Protein AF-A0A6A5A4N0-F1 (afdb_monomer)

Foldseek 3Di:
DKEWEAAQADPVPRHGPDPLRVLLVVLLVVLCVVVVFQDEYEYEHAYNDQVRNVVACLCVDPQRVDPDPGKMWDWAADPVQAIHTDLIDHGNRSNDNVSSNCRRPVPDDDDDRRDYYYHYHYGDVSVVVVRPVRHDPDDPDPDDDDD

Organism: Aphanomyces astaci (NCBI:txid112090)

Radius of gyration: 16.28 Å; Cα contacts (8 Å, |Δi|>4): 250; chains: 1; bounding box: 40×56×38 Å

Sequence (147 aa):
MFLLFTCAKSPDTHEHWSSTCADAEAAVLAAYHSLSPRHRLAIVRVGSSQAEADNSPFRSDFDILLHDVPTFMRYERNNQGYANTSFVLEGQSVANADLIEYALTEAKSVTSTRKNSVETISDYAAYRRMARLFEDLVPTYLLFMSG

InterPro domains:
  IPR010357 Thioredoxin domain-containing protein 17-like domain [PF06110] (2-105)
  IPR045108 Thioredoxin domain-containing protein 17-like [PTHR12452] (2-106)

Solvent-accessible surface area (backbone atoms only — not comparable to full-atom values): 8308 Å² total; per-residue (Å²): 70,35,40,34,39,23,48,19,53,39,91,86,76,67,41,48,79,42,67,63,27,46,49,21,52,51,34,46,50,53,47,47,62,74,68,59,42,54,54,34,39,36,41,34,34,40,32,74,42,70,71,44,39,72,67,32,70,51,48,74,31,86,69,68,48,45,86,64,72,18,27,32,30,34,45,43,61,43,99,85,36,39,62,41,65,43,72,75,31,53,47,74,54,34,43,36,58,70,60,51,46,48,51,63,66,71,54,75,86,80,72,93,65,82,46,68,45,81,44,78,33,79,43,69,70,57,44,52,62,56,50,55,78,39,38,60,94,67,82,84,76,83,78,84,79,83,129

pLDDT: mean 83.16, std 15.0, range [39.62, 97.12]

Structure (mmCIF, N/CA/C/O backbone):
data_AF-A0A6A5A4N0-F1
#
_entry.id   AF-A0A6A5A4N0-F1
#
loop_
_atom_site.group_PDB
_atom_site.id
_atom_site.type_symbol
_atom_site.label_atom_id
_atom_site.label_alt_id
_atom_site.label_comp_id
_atom_site.label_asym_id
_atom_site.label_entity_id
_atom_site.label_seq_id
_atom_site.pdbx_PDB_ins_code
_atom_site.Cartn_x
_atom_site.Cartn_y
_atom_site.Cartn_z
_atom_site.occupancy
_atom_site.B_iso_or_equiv
_atom_site.auth_seq_id
_atom_site.auth_comp_id
_atom_site.auth_asym_id
_atom_site.auth_atom_id
_atom_site.pdbx_PDB_model_num
ATOM 1 N N . MET A 1 1 ? -2.977 -5.078 10.921 1.00 87.44 1 MET A N 1
ATOM 2 C CA . MET A 1 1 ? -1.896 -4.197 10.418 1.00 87.44 1 MET A CA 1
ATOM 3 C C . MET A 1 1 ? -2.380 -3.526 9.144 1.00 87.44 1 MET A C 1
ATOM 5 O O . MET A 1 1 ? -3.446 -3.893 8.667 1.00 87.44 1 MET A O 1
ATOM 9 N N . PHE A 1 2 ? -1.629 -2.575 8.606 1.00 91.81 2 PHE A N 1
ATOM 10 C CA . PHE A 1 2 ? -1.875 -2.013 7.281 1.00 91.81 2 PHE A CA 1
ATOM 11 C C . PHE A 1 2 ? -0.746 -2.390 6.333 1.00 91.81 2 PHE A C 1
ATOM 13 O O . PHE A 1 2 ? 0.416 -2.424 6.741 1.00 91.81 2 PHE A O 1
ATOM 20 N N . LEU A 1 3 ? -1.107 -2.667 5.087 1.00 94.81 3 LEU A N 1
ATOM 21 C CA . LEU A 1 3 ? -0.194 -2.930 3.989 1.00 94.81 3 LEU A CA 1
ATOM 22 C C . LEU A 1 3 ? -0.337 -1.795 2.977 1.00 94.81 3 LEU A C 1
ATOM 24 O O . LEU A 1 3 ? -1.447 -1.483 2.552 1.00 94.81 3 LEU A O 1
ATOM 28 N N . LEU A 1 4 ? 0.785 -1.200 2.593 1.00 97.06 4 LEU A N 1
ATOM 29 C CA . LEU A 1 4 ? 0.890 -0.317 1.441 1.00 97.06 4 LEU A CA 1
ATOM 30 C C . LEU A 1 4 ? 1.713 -1.032 0.375 1.00 97.06 4 LEU A C 1
ATOM 32 O O . LEU A 1 4 ? 2.937 -1.087 0.476 1.00 97.06 4 LEU A O 1
ATOM 36 N N . PHE A 1 5 ? 1.054 -1.564 -0.645 1.00 96.75 5 PHE A N 1
ATOM 37 C CA . PHE A 1 5 ? 1.711 -2.031 -1.857 1.00 96.75 5 PHE A CA 1
ATOM 38 C C . PHE A 1 5 ? 2.047 -0.819 -2.717 1.00 96.75 5 PHE A C 1
ATOM 40 O O . PHE A 1 5 ? 1.173 -0.037 -3.079 1.00 96.75 5 PHE A O 1
ATOM 47 N N . THR A 1 6 ? 3.325 -0.641 -3.021 1.00 96.38 6 THR A N 1
ATOM 48 C CA . THR A 1 6 ? 3.822 0.480 -3.817 1.00 96.38 6 THR A CA 1
ATOM 49 C C . THR A 1 6 ? 4.948 0.015 -4.728 1.00 96.38 6 THR A C 1
ATOM 51 O O . THR A 1 6 ? 5.563 -1.033 -4.521 1.00 96.38 6 THR A O 1
ATOM 54 N N . CYS A 1 7 ? 5.236 0.818 -5.738 1.00 93.62 7 CYS A N 1
ATOM 55 C CA . CYS A 1 7 ? 6.329 0.623 -6.669 1.00 93.62 7 CYS A CA 1
ATOM 56 C C . CYS A 1 7 ? 7.666 0.458 -5.926 1.00 93.62 7 CYS A C 1
ATOM 58 O O . CYS A 1 7 ? 7.940 1.173 -4.945 1.00 93.62 7 CYS A O 1
ATOM 60 N N . ALA A 1 8 ? 8.526 -0.451 -6.396 1.00 89.50 8 ALA A N 1
ATOM 61 C CA . ALA A 1 8 ? 9.905 -0.471 -5.927 1.00 89.50 8 ALA A CA 1
ATOM 62 C C . ALA A 1 8 ? 10.623 0.826 -6.324 1.00 89.50 8 ALA A C 1
ATOM 64 O O . ALA A 1 8 ? 10.293 1.473 -7.322 1.00 89.50 8 ALA A O 1
ATOM 65 N N . LYS A 1 9 ? 11.603 1.205 -5.506 1.00 86.62 9 LYS A N 1
ATOM 66 C CA . LYS A 1 9 ? 12.485 2.327 -5.810 1.00 86.62 9 LYS A CA 1
ATOM 67 C C . LYS A 1 9 ? 13.596 1.839 -6.729 1.00 86.62 9 LYS A C 1
ATOM 69 O O . LYS A 1 9 ? 14.127 0.747 -6.515 1.00 86.62 9 LYS A O 1
ATOM 74 N N . SER A 1 10 ? 13.940 2.645 -7.727 1.00 80.44 10 SER A N 1
ATOM 75 C 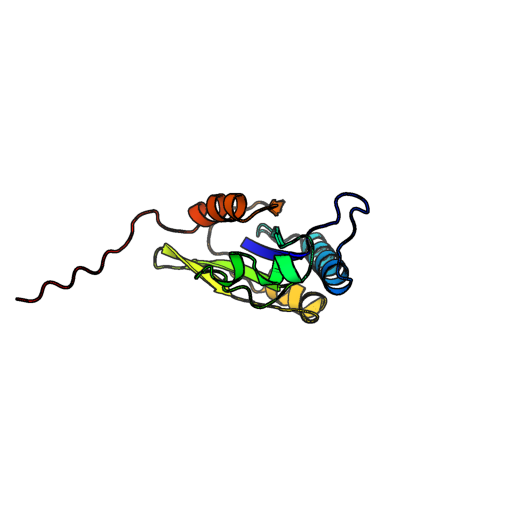CA . SER A 1 10 ? 15.104 2.392 -8.572 1.00 80.44 10 SER A CA 1
ATOM 76 C C . SER A 1 10 ? 16.363 2.265 -7.700 1.00 80.44 10 SER A C 1
ATOM 78 O O . SER A 1 10 ? 16.533 3.067 -6.774 1.00 80.44 10 SER A O 1
ATOM 80 N N . PRO A 1 11 ? 17.256 1.294 -7.964 1.00 76.50 11 PRO A N 1
ATOM 81 C CA . PRO A 1 11 ? 18.530 1.190 -7.258 1.00 76.50 11 PRO A CA 1
ATOM 82 C C . PRO A 1 11 ? 19.410 2.431 -7.433 1.00 76.50 11 PRO A C 1
ATOM 84 O O . PRO A 1 11 ? 20.135 2.784 -6.509 1.00 76.50 11 PRO A O 1
ATOM 87 N N . ASP A 1 12 ? 19.313 3.089 -8.593 1.00 80.75 12 ASP A N 1
ATOM 88 C CA . ASP A 1 12 ? 20.205 4.184 -8.976 1.00 80.75 12 ASP A CA 1
ATOM 89 C C . ASP A 1 12 ? 19.689 5.547 -8.506 1.00 80.75 12 ASP A C 1
ATOM 91 O O . ASP A 1 12 ? 20.448 6.356 -7.979 1.00 80.75 12 ASP A O 1
ATOM 95 N N . THR A 1 13 ? 18.392 5.816 -8.695 1.00 82.75 13 THR A N 1
ATOM 96 C CA . THR A 1 13 ? 17.799 7.122 -8.353 1.00 82.75 13 THR A CA 1
ATOM 97 C C . THR A 1 13 ? 17.135 7.133 -6.982 1.00 82.75 13 THR A C 1
ATOM 99 O O . THR A 1 13 ? 16.844 8.201 -6.457 1.00 82.75 13 THR A O 1
ATOM 102 N N . HIS A 1 14 ? 16.875 5.961 -6.392 1.00 82.69 14 HIS A N 1
ATOM 103 C CA . HIS A 1 14 ? 16.051 5.800 -5.189 1.00 82.69 14 HIS A CA 1
ATOM 104 C C . HIS A 1 14 ? 14.636 6.392 -5.306 1.00 82.69 14 HIS A C 1
ATOM 106 O O . HIS A 1 14 ? 13.935 6.544 -4.303 1.00 82.69 14 HIS A O 1
ATOM 112 N N . GLU A 1 15 ? 14.181 6.668 -6.526 1.00 87.56 15 GLU A N 1
ATOM 113 C CA . GLU A 1 15 ? 12.849 7.187 -6.811 1.00 87.56 15 GLU A CA 1
ATOM 114 C C . GLU A 1 15 ? 11.905 6.064 -7.228 1.00 87.56 15 GLU A C 1
ATOM 116 O O . GLU A 1 15 ? 12.320 5.011 -7.722 1.00 87.56 15 GLU A O 1
ATOM 121 N N . HIS A 1 16 ? 10.610 6.294 -7.028 1.00 89.00 16 HIS A N 1
ATOM 122 C CA . HIS A 1 16 ? 9.585 5.430 -7.592 1.00 89.00 16 HIS A CA 1
ATOM 123 C C . HIS A 1 16 ? 9.549 5.591 -9.107 1.00 89.00 16 HIS A C 1
ATOM 125 O O . HIS A 1 16 ? 9.633 6.703 -9.620 1.00 89.00 16 HIS A O 1
ATOM 131 N N . TRP A 1 17 ? 9.324 4.492 -9.822 1.00 89.94 17 TRP A N 1
ATOM 132 C CA . TRP A 1 17 ? 9.116 4.546 -11.270 1.00 89.94 17 TRP A CA 1
ATOM 133 C C . TRP A 1 17 ? 7.767 5.178 -11.671 1.00 89.94 17 TRP A C 1
ATOM 135 O O . TRP A 1 17 ? 7.577 5.509 -12.838 1.00 89.94 17 TRP A O 1
ATOM 145 N N . SER A 1 18 ? 6.838 5.372 -10.725 1.00 91.00 18 SER A N 1
ATOM 146 C CA . SER A 1 18 ? 5.559 6.070 -10.917 1.00 91.00 18 SER A CA 1
ATOM 147 C C . SER A 1 18 ? 5.378 7.167 -9.871 1.00 91.00 18 SER A C 1
ATOM 149 O O . SER A 1 18 ? 5.556 6.926 -8.673 1.00 91.00 18 SER A O 1
ATOM 151 N N . SER A 1 19 ? 4.964 8.360 -10.311 1.00 92.69 19 SER A N 1
ATOM 152 C CA . SER A 1 19 ? 4.637 9.476 -9.417 1.00 92.69 19 SER A CA 1
ATOM 153 C C . SER A 1 19 ? 3.458 9.150 -8.503 1.00 92.69 19 SER A C 1
ATOM 155 O O . SER A 1 19 ? 3.499 9.483 -7.326 1.00 92.69 19 SER A O 1
ATOM 157 N N . THR A 1 20 ? 2.463 8.397 -8.984 1.00 94.25 20 THR A N 1
ATOM 158 C CA . THR A 1 20 ? 1.313 7.976 -8.167 1.00 94.25 20 THR A CA 1
ATOM 159 C C . THR A 1 20 ? 1.752 7.145 -6.962 1.00 94.25 20 THR A C 1
ATOM 161 O O . THR A 1 20 ? 1.222 7.314 -5.869 1.00 94.25 20 THR A O 1
ATOM 164 N N . CYS A 1 21 ? 2.765 6.291 -7.128 1.00 95.31 21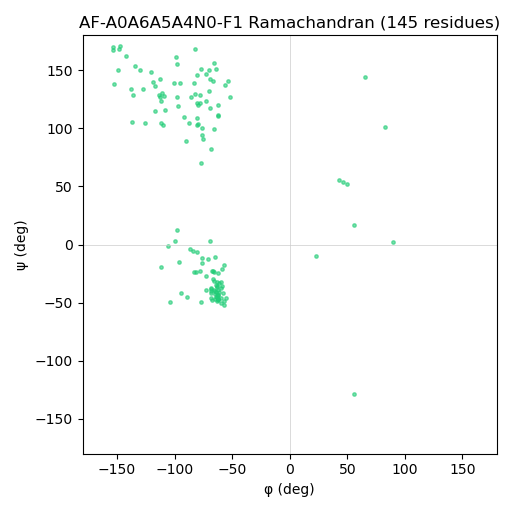 CYS A N 1
ATOM 165 C CA . CYS A 1 21 ? 3.348 5.531 -6.024 1.00 95.31 21 CYS A CA 1
ATOM 166 C C . CYS A 1 21 ? 4.104 6.412 -5.019 1.00 95.31 21 CYS A C 1
ATOM 168 O O . CYS A 1 21 ? 4.050 6.133 -3.819 1.00 95.31 21 CYS A O 1
ATOM 170 N N . ALA A 1 22 ? 4.800 7.449 -5.496 1.00 94.50 22 ALA A N 1
ATOM 171 C CA . ALA A 1 22 ? 5.500 8.399 -4.636 1.00 94.50 22 ALA A CA 1
ATOM 172 C C . ALA A 1 22 ? 4.513 9.240 -3.813 1.00 94.50 22 ALA A C 1
ATOM 174 O O . ALA A 1 22 ? 4.656 9.328 -2.592 1.00 94.50 22 ALA A O 1
ATOM 175 N N . ASP A 1 23 ? 3.481 9.780 -4.464 1.00 94.75 23 ASP A N 1
ATOM 176 C CA . ASP A 1 23 ? 2.440 10.591 -3.827 1.00 94.75 23 ASP A CA 1
ATOM 177 C C . ASP A 1 23 ? 1.666 9.775 -2.783 1.00 94.75 23 ASP A C 1
ATOM 17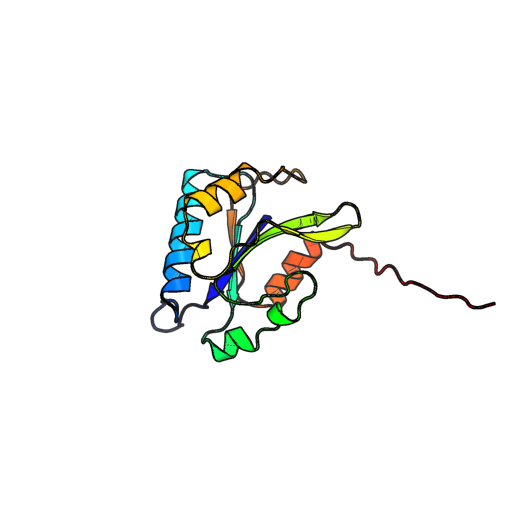9 O O . ASP A 1 23 ? 1.455 10.229 -1.658 1.00 94.75 23 ASP A O 1
ATOM 183 N N . ALA A 1 24 ? 1.308 8.532 -3.121 1.00 96.06 24 ALA A N 1
ATOM 184 C CA . ALA A 1 24 ? 0.647 7.606 -2.208 1.00 96.06 24 ALA A CA 1
ATOM 185 C C . ALA A 1 24 ? 1.509 7.260 -0.983 1.00 96.06 24 ALA A C 1
ATOM 187 O O . ALA A 1 24 ? 1.020 7.305 0.145 1.00 96.06 24 ALA A O 1
ATOM 188 N N . GLU A 1 25 ? 2.794 6.931 -1.171 1.00 95.88 25 GLU A N 1
ATOM 189 C CA . GLU A 1 25 ? 3.698 6.638 -0.049 1.00 95.88 25 GLU A CA 1
ATOM 190 C C . GLU A 1 25 ? 3.866 7.848 0.870 1.00 95.88 25 GLU A C 1
ATOM 192 O O . GLU A 1 25 ? 3.790 7.701 2.092 1.00 95.88 25 GLU A O 1
ATOM 197 N N . ALA A 1 26 ? 4.034 9.042 0.297 1.00 95.25 26 ALA A N 1
ATOM 198 C CA . ALA A 1 26 ? 4.137 10.277 1.061 1.00 95.25 26 ALA A CA 1
ATOM 199 C C . ALA A 1 26 ? 2.855 10.560 1.862 1.00 95.25 26 ALA A C 1
ATOM 201 O O . ALA A 1 26 ? 2.939 10.843 3.059 1.00 95.25 26 ALA A O 1
ATOM 202 N N . ALA A 1 27 ? 1.680 10.431 1.238 1.00 95.31 27 ALA A N 1
ATOM 203 C CA . ALA A 1 27 ? 0.391 10.660 1.887 1.00 95.31 27 ALA A CA 1
ATOM 204 C C . ALA A 1 27 ? 0.141 9.676 3.040 1.00 95.31 27 ALA A C 1
ATOM 206 O O . ALA A 1 27 ? -0.196 10.093 4.152 1.00 95.31 27 ALA A O 1
ATOM 207 N N . VAL A 1 28 ? 0.372 8.378 2.811 1.00 95.69 28 VAL A N 1
ATOM 208 C CA . VAL A 1 28 ? 0.186 7.341 3.836 1.00 95.69 28 VAL A CA 1
ATOM 209 C C . VAL A 1 28 ? 1.146 7.545 5.002 1.00 95.69 28 VAL A C 1
ATOM 211 O O . VAL A 1 28 ? 0.718 7.484 6.154 1.00 95.69 28 VAL A O 1
ATOM 214 N N . LEU A 1 29 ? 2.428 7.821 4.737 1.00 94.75 29 LEU A N 1
ATOM 215 C CA . LEU A 1 29 ? 3.406 8.084 5.794 1.00 94.75 29 LEU A CA 1
ATOM 216 C C . LEU A 1 29 ? 3.054 9.341 6.592 1.00 94.75 29 LEU A C 1
ATOM 218 O O . LEU A 1 29 ? 3.108 9.306 7.821 1.00 94.75 29 LEU A O 1
ATOM 222 N N . ALA A 1 30 ? 2.657 10.426 5.925 1.00 94.25 30 ALA A N 1
ATOM 223 C CA . ALA A 1 30 ? 2.259 11.663 6.591 1.00 94.25 30 ALA A CA 1
ATOM 224 C C . ALA A 1 30 ? 1.067 11.438 7.535 1.00 94.25 30 ALA A C 1
ATOM 226 O O . ALA A 1 30 ? 1.148 11.783 8.718 1.00 94.25 30 ALA A O 1
ATOM 227 N N . ALA A 1 31 ? -0.000 10.793 7.052 1.00 91.62 31 ALA A N 1
ATOM 228 C CA . ALA A 1 31 ? -1.179 10.480 7.859 1.00 91.62 31 ALA A CA 1
ATOM 229 C C . ALA A 1 31 ? -0.844 9.524 9.016 1.00 91.62 31 ALA A C 1
ATOM 231 O O . ALA A 1 31 ? -1.213 9.768 10.165 1.00 91.62 31 ALA A O 1
ATOM 232 N N . TYR A 1 32 ? -0.079 8.466 8.740 1.00 90.69 32 TYR A N 1
ATOM 233 C CA . TYR A 1 32 ? 0.312 7.476 9.739 1.00 90.69 32 TYR A CA 1
ATOM 234 C C . TYR A 1 32 ? 1.197 8.079 10.843 1.00 90.69 32 TYR A C 1
ATOM 236 O O . TYR A 1 32 ? 0.998 7.788 12.023 1.00 90.69 32 TYR A O 1
ATOM 244 N N . HIS A 1 33 ? 2.142 8.960 10.508 1.00 90.12 33 HIS A N 1
ATOM 245 C CA . HIS A 1 33 ? 2.949 9.657 11.512 1.00 90.12 33 HIS A CA 1
ATOM 246 C C . HIS A 1 33 ? 2.127 10.659 12.327 1.00 90.12 33 HIS A C 1
ATOM 248 O O . HIS A 1 33 ? 2.273 10.701 13.551 1.00 90.12 33 HIS A O 1
ATOM 254 N N . SER A 1 34 ? 1.242 11.413 11.670 1.00 88.69 34 SER A N 1
ATOM 255 C CA . SER A 1 34 ? 0.392 12.412 12.323 1.00 88.69 34 SER A CA 1
ATOM 256 C C . SER A 1 34 ? -0.569 11.778 13.334 1.00 88.69 34 SER A C 1
ATOM 258 O O . SER A 1 34 ? -0.616 12.181 14.495 1.00 88.69 34 SER A O 1
ATOM 260 N N . LEU A 1 35 ? -1.270 10.715 12.931 1.00 86.00 35 LEU A N 1
ATOM 261 C CA . LEU A 1 35 ? -2.243 10.019 13.781 1.00 86.00 35 LEU A CA 1
ATOM 262 C C . LEU A 1 35 ? -1.583 9.099 14.811 1.00 86.00 35 LEU A C 1
ATOM 264 O O . LEU A 1 35 ? -2.195 8.765 15.826 1.00 86.00 35 LEU A O 1
ATOM 268 N N . SER A 1 36 ? -0.343 8.666 14.551 1.00 81.81 36 SER A N 1
ATOM 269 C CA . SER A 1 36 ? 0.398 7.720 15.389 1.00 81.81 36 SER A CA 1
ATOM 270 C C . SER A 1 36 ? -0.447 6.502 15.810 1.00 81.81 36 SER A C 1
ATOM 272 O O . SER A 1 36 ? -0.567 6.203 17.007 1.00 81.81 36 SER A O 1
ATOM 274 N N . PRO A 1 37 ? -1.055 5.780 14.848 1.00 78.94 37 PRO A N 1
ATOM 275 C CA . PRO A 1 37 ? -1.966 4.694 15.154 1.00 78.94 37 PRO A CA 1
ATOM 276 C C . PRO A 1 37 ? -1.223 3.547 15.848 1.00 78.94 37 PRO A C 1
ATOM 278 O O . PRO A 1 37 ? -0.013 3.354 15.719 1.00 78.94 37 PRO A O 1
ATOM 281 N N . ARG A 1 38 ? -1.968 2.734 16.602 1.00 77.44 38 ARG A N 1
ATOM 282 C CA . ARG A 1 38 ? -1.400 1.577 17.321 1.00 77.44 38 ARG A CA 1
ATOM 283 C C . ARG A 1 38 ? -1.094 0.387 16.409 1.00 77.44 38 ARG A C 1
ATOM 285 O O . ARG A 1 38 ? -0.462 -0.569 16.856 1.00 77.44 38 ARG A O 1
ATOM 292 N N . HIS A 1 39 ? -1.576 0.428 15.172 1.00 80.44 39 HIS A N 1
ATOM 293 C CA . HIS A 1 39 ? -1.384 -0.607 14.165 1.00 80.44 39 HIS A CA 1
ATOM 294 C C . HIS A 1 39 ? -0.015 -0.465 13.508 1.00 80.44 39 HIS A C 1
ATOM 296 O O . HIS A 1 39 ? 0.428 0.649 13.294 1.00 80.44 39 HIS A O 1
ATOM 302 N N . ARG A 1 40 ? 0.617 -1.582 13.134 1.00 88.06 40 ARG A N 1
ATOM 303 C CA . ARG A 1 40 ? 1.821 -1.580 12.286 1.00 88.06 40 ARG A CA 1
ATOM 304 C C . ARG A 1 40 ? 1.467 -1.223 10.841 1.00 88.06 40 ARG A C 1
ATOM 306 O O . ARG A 1 40 ? 0.412 -1.659 10.369 1.00 88.06 40 ARG A O 1
ATOM 313 N N . LEU A 1 41 ? 2.377 -0.536 10.154 1.00 91.75 41 LEU A N 1
ATOM 314 C CA . LEU A 1 41 ? 2.343 -0.294 8.710 1.00 91.75 41 LEU A CA 1
ATOM 315 C C . LEU A 1 41 ? 3.497 -1.044 8.035 1.00 91.75 41 LEU A C 1
ATOM 317 O O . LEU A 1 41 ? 4.654 -0.865 8.414 1.00 91.75 41 LEU A O 1
ATOM 321 N N . ALA A 1 42 ? 3.190 -1.848 7.022 1.00 93.75 42 ALA A N 1
ATOM 322 C CA . ALA A 1 42 ? 4.185 -2.471 6.160 1.00 93.75 42 ALA A CA 1
ATOM 323 C C . ALA A 1 42 ? 4.110 -1.878 4.751 1.00 93.75 42 ALA A C 1
ATOM 325 O O . ALA A 1 42 ? 3.064 -1.917 4.107 1.00 93.75 42 ALA A O 1
ATOM 326 N N . ILE A 1 43 ? 5.229 -1.346 4.268 1.00 96.19 43 ILE A N 1
ATOM 327 C CA . ILE A 1 43 ? 5.398 -0.868 2.897 1.00 96.19 43 ILE A CA 1
ATOM 328 C C . ILE A 1 43 ? 5.955 -2.023 2.071 1.00 96.19 43 ILE A C 1
ATOM 330 O O . ILE A 1 43 ? 7.107 -2.419 2.244 1.00 96.19 43 ILE A O 1
ATOM 334 N N . VAL A 1 44 ? 5.143 -2.571 1.180 1.00 95.75 44 VAL A N 1
ATOM 335 C CA . VAL A 1 44 ? 5.494 -3.688 0.306 1.00 95.75 44 VAL A CA 1
ATOM 336 C C . VAL A 1 44 ? 5.910 -3.140 -1.053 1.00 95.75 44 VAL A C 1
ATOM 338 O O . VAL A 1 44 ? 5.129 -2.470 -1.726 1.00 95.75 44 VAL A O 1
ATOM 341 N N . ARG A 1 45 ? 7.149 -3.414 -1.460 1.00 94.25 45 ARG A N 1
ATOM 342 C CA . ARG A 1 45 ? 7.678 -3.012 -2.767 1.00 94.25 45 ARG A CA 1
ATOM 343 C C . ARG A 1 45 ? 7.311 -4.049 -3.818 1.00 94.25 45 ARG A C 1
ATOM 345 O O . ARG A 1 45 ? 7.590 -5.233 -3.652 1.00 94.25 45 ARG A O 1
ATOM 352 N N . VAL A 1 46 ? 6.702 -3.592 -4.904 1.00 92.69 46 VAL A N 1
ATOM 353 C CA . VAL A 1 46 ? 6.176 -4.442 -5.970 1.00 92.69 46 VAL A CA 1
ATOM 354 C C . VAL A 1 46 ? 6.768 -3.994 -7.297 1.00 92.69 46 VAL A C 1
ATOM 356 O O . VAL A 1 46 ? 6.367 -2.963 -7.829 1.00 92.69 46 VAL A O 1
ATOM 359 N N . GLY A 1 47 ? 7.723 -4.775 -7.808 1.00 89.88 47 GLY A N 1
ATOM 360 C CA . GLY A 1 47 ? 8.337 -4.583 -9.125 1.00 89.88 47 GLY A CA 1
ATOM 361 C C . GLY A 1 47 ? 9.151 -3.291 -9.279 1.00 89.88 47 GLY A C 1
ATOM 362 O O . GLY A 1 47 ? 8.803 -2.226 -8.765 1.00 89.88 47 GLY A O 1
ATOM 363 N N . SER A 1 48 ? 10.244 -3.361 -10.032 1.00 89.81 48 SER A N 1
ATOM 364 C CA . SER A 1 48 ? 11.044 -2.190 -10.419 1.00 89.81 48 SER A CA 1
ATOM 365 C C . SER A 1 48 ? 10.499 -1.459 -11.653 1.00 89.81 48 SER A C 1
ATOM 367 O O . SER A 1 48 ? 10.977 -0.380 -11.992 1.00 89.81 48 SER A O 1
ATOM 369 N N . SER A 1 49 ? 9.466 -2.014 -12.293 1.00 89.88 49 SER A N 1
ATOM 370 C CA . SER A 1 49 ? 8.740 -1.426 -13.421 1.00 89.88 49 SER A CA 1
ATOM 371 C C . SER A 1 49 ? 7.268 -1.851 -13.413 1.00 89.88 49 SER A C 1
ATOM 373 O O . SER A 1 49 ? 6.907 -2.808 -12.723 1.00 89.88 49 SER A O 1
ATOM 375 N N . GLN A 1 50 ? 6.433 -1.199 -14.234 1.00 89.62 50 GLN A N 1
ATOM 376 C CA . GLN A 1 50 ? 5.030 -1.592 -14.424 1.00 89.62 50 GLN A CA 1
ATOM 377 C C . GLN A 1 50 ? 4.906 -3.061 -14.850 1.00 89.62 50 GLN A C 1
ATOM 379 O O . GLN A 1 50 ? 4.132 -3.801 -14.261 1.00 89.62 50 GLN A O 1
ATOM 384 N N . ALA A 1 51 ? 5.715 -3.516 -15.813 1.00 91.44 51 ALA A N 1
ATOM 385 C CA . ALA A 1 51 ? 5.654 -4.895 -16.300 1.00 91.44 51 ALA A CA 1
ATOM 386 C C . ALA A 1 51 ? 6.010 -5.923 -15.210 1.00 91.44 51 ALA A C 1
ATOM 388 O O . ALA A 1 51 ? 5.424 -7.001 -15.152 1.00 91.44 51 ALA A O 1
ATOM 389 N N . GLU A 1 52 ? 6.961 -5.608 -14.329 1.00 91.44 52 GLU A N 1
ATOM 390 C CA . GLU A 1 52 ? 7.288 -6.478 -13.194 1.00 91.44 52 GLU A CA 1
ATOM 391 C C . GLU A 1 52 ? 6.206 -6.454 -12.116 1.00 91.44 52 GLU A C 1
ATOM 393 O O . GLU A 1 52 ? 5.887 -7.499 -11.547 1.00 91.44 52 GLU A O 1
ATOM 398 N N . ALA A 1 53 ? 5.627 -5.282 -11.842 1.00 91.25 53 ALA A N 1
ATOM 399 C CA . ALA A 1 53 ? 4.501 -5.166 -10.927 1.00 91.25 53 ALA A CA 1
ATOM 400 C C . ALA A 1 53 ? 3.290 -5.947 -11.451 1.00 91.25 53 ALA A C 1
ATOM 402 O O . ALA A 1 53 ? 2.638 -6.666 -10.692 1.00 91.25 53 ALA A O 1
ATOM 403 N N . ASP A 1 54 ? 3.066 -5.900 -12.764 1.00 91.56 54 ASP A N 1
ATOM 404 C CA . ASP A 1 54 ? 1.970 -6.587 -13.424 1.00 91.56 54 ASP A CA 1
ATOM 405 C C . ASP A 1 54 ? 2.086 -8.114 -13.373 1.00 91.56 54 ASP A C 1
ATOM 407 O O . ASP A 1 54 ? 1.072 -8.812 -13.357 1.00 91.56 54 ASP A O 1
ATOM 411 N N . ASN A 1 55 ? 3.315 -8.628 -13.332 1.00 93.00 55 ASN A N 1
ATOM 412 C CA . ASN A 1 55 ? 3.623 -10.055 -13.224 1.00 93.00 55 ASN A CA 1
ATOM 413 C C . ASN A 1 55 ? 3.939 -10.483 -11.783 1.00 93.00 55 ASN A C 1
ATOM 415 O O . ASN A 1 55 ? 4.467 -11.572 -11.547 1.00 93.00 55 ASN A O 1
ATOM 419 N N . SER A 1 56 ? 3.656 -9.623 -10.806 1.00 92.31 56 SER A N 1
ATOM 420 C CA . SER A 1 56 ? 3.980 -9.898 -9.417 1.00 92.31 56 SER A CA 1
ATOM 421 C C . SER A 1 56 ? 3.163 -11.072 -8.860 1.00 92.31 56 SER A C 1
ATOM 423 O O . SER A 1 56 ? 1.953 -11.133 -9.087 1.00 92.31 56 SER A O 1
ATOM 425 N N . PRO A 1 57 ? 3.758 -11.957 -8.033 1.00 94.19 57 PRO A N 1
ATOM 426 C CA . PRO A 1 57 ? 3.015 -13.025 -7.357 1.00 94.19 57 PRO A CA 1
ATOM 427 C C . PRO A 1 57 ? 1.883 -12.508 -6.453 1.00 94.19 57 PRO A C 1
ATOM 429 O O . PRO A 1 57 ? 0.937 -13.249 -6.188 1.00 94.19 57 PRO A O 1
ATOM 432 N N . PHE A 1 58 ? 1.930 -11.238 -6.024 1.00 93.50 58 PHE A N 1
ATOM 433 C CA . PHE A 1 58 ? 0.851 -10.603 -5.258 1.00 93.50 58 PHE A CA 1
ATOM 434 C C . PHE A 1 58 ? -0.475 -10.525 -6.029 1.00 93.50 58 PHE A C 1
ATOM 436 O O . PHE A 1 58 ? -1.531 -10.498 -5.400 1.00 93.50 58 PHE A O 1
ATOM 443 N N . ARG A 1 59 ? -0.443 -10.534 -7.370 1.00 91.81 59 ARG A N 1
ATOM 444 C CA . ARG A 1 59 ? -1.653 -10.549 -8.211 1.00 91.81 59 ARG A CA 1
ATOM 445 C C . ARG A 1 59 ? -2.470 -11.830 -8.066 1.00 91.81 59 ARG A C 1
ATOM 447 O O . ARG A 1 59 ? -3.686 -11.808 -8.210 1.00 91.81 59 ARG A O 1
ATOM 454 N N . SER A 1 60 ? -1.793 -12.945 -7.802 1.00 90.94 60 SER A N 1
ATOM 455 C CA . SER A 1 60 ? -2.391 -14.279 -7.677 1.00 90.94 60 SER A CA 1
ATOM 456 C C . SER A 1 60 ? -2.486 -14.777 -6.233 1.00 90.94 60 SER A C 1
ATOM 458 O O . SER A 1 60 ? -2.952 -15.891 -6.005 1.00 90.94 60 SER A O 1
ATOM 460 N N . ASP A 1 61 ? -2.007 -14.000 -5.259 1.00 90.44 61 ASP A N 1
ATOM 461 C CA . ASP A 1 61 ? -2.082 -14.365 -3.844 1.00 90.44 61 ASP A CA 1
ATOM 462 C C . ASP A 1 61 ? -3.528 -14.218 -3.357 1.00 90.44 61 ASP A C 1
ATOM 464 O O . ASP A 1 61 ? -4.119 -13.154 -3.503 1.00 90.44 61 ASP A O 1
ATOM 468 N N . PHE A 1 62 ? -4.109 -15.290 -2.816 1.00 84.94 62 PHE A N 1
ATOM 469 C CA . PHE A 1 62 ? -5.540 -15.353 -2.503 1.00 84.94 62 PHE A CA 1
ATOM 470 C C . PHE A 1 62 ? -5.981 -14.335 -1.443 1.00 84.94 62 PHE A C 1
ATOM 472 O O . PHE A 1 62 ? -7.099 -13.831 -1.511 1.00 84.94 62 PHE A O 1
ATOM 479 N N . ASP A 1 63 ? -5.105 -14.014 -0.490 1.00 84.62 63 ASP A N 1
ATOM 480 C CA . ASP A 1 63 ? -5.427 -13.095 0.601 1.00 84.62 63 ASP A CA 1
ATOM 481 C C . ASP A 1 63 ? -5.292 -11.625 0.171 1.00 84.62 63 ASP A C 1
ATOM 483 O O . ASP A 1 63 ? -5.910 -10.743 0.770 1.00 84.62 63 ASP A O 1
ATOM 487 N N . ILE A 1 64 ? -4.489 -11.355 -0.866 1.00 90.50 64 ILE A N 1
ATOM 488 C CA . ILE A 1 64 ? -4.171 -9.998 -1.333 1.00 90.50 64 ILE A CA 1
ATOM 489 C C . ILE A 1 64 ? -4.917 -9.628 -2.612 1.00 90.50 64 ILE A C 1
ATOM 491 O O . ILE A 1 64 ? -5.479 -8.540 -2.675 1.00 90.50 64 ILE A O 1
ATOM 495 N N . LEU A 1 65 ? -4.877 -10.497 -3.628 1.00 89.69 65 LEU A N 1
ATOM 496 C CA . LEU A 1 65 ? -5.412 -10.282 -4.977 1.00 89.69 65 LEU A CA 1
ATOM 497 C C . LEU A 1 65 ? -5.098 -8.881 -5.520 1.00 89.69 65 LEU A C 1
ATOM 499 O O . LEU A 1 65 ? -5.992 -8.132 -5.903 1.00 89.69 65 LEU A O 1
ATOM 503 N N . LEU A 1 66 ? -3.811 -8.522 -5.544 1.00 92.56 66 LEU A N 1
ATOM 504 C CA . LEU A 1 66 ? -3.375 -7.171 -5.894 1.00 92.56 66 LEU A CA 1
ATOM 505 C C . LEU A 1 66 ? -3.768 -6.820 -7.337 1.00 92.56 66 LEU A C 1
ATOM 507 O O . LEU A 1 66 ? -3.191 -7.355 -8.287 1.00 92.56 66 LEU A O 1
ATOM 511 N N . HIS A 1 67 ? -4.715 -5.900 -7.509 1.00 91.69 67 HIS A N 1
ATOM 512 C CA . HIS A 1 67 ? -5.139 -5.448 -8.833 1.00 91.69 67 HIS A CA 1
ATOM 513 C C . HIS A 1 67 ? -4.126 -4.478 -9.440 1.00 91.69 67 HIS A C 1
ATOM 515 O O . HIS A 1 67 ? -3.650 -4.693 -10.559 1.00 91.69 67 HIS A O 1
ATOM 521 N N . ASP A 1 68 ? -3.730 -3.462 -8.675 1.00 90.88 68 ASP A N 1
ATOM 522 C CA . ASP A 1 68 ? -2.804 -2.434 -9.140 1.00 90.88 68 ASP A CA 1
ATOM 523 C C . ASP A 1 68 ? -1.915 -1.887 -8.012 1.00 90.88 68 ASP A C 1
ATOM 525 O O . ASP A 1 68 ? -2.113 -2.180 -6.829 1.00 90.88 68 ASP A O 1
ATOM 529 N N . VAL A 1 69 ? -0.915 -1.087 -8.375 1.00 94.12 69 VAL A N 1
ATOM 530 C CA . VAL A 1 69 ? -0.106 -0.302 -7.438 1.00 94.12 69 VAL A CA 1
ATOM 531 C C . VAL A 1 69 ? -0.238 1.197 -7.734 1.00 94.12 69 VAL A C 1
ATOM 533 O O . VAL A 1 69 ? -0.210 1.602 -8.892 1.00 94.12 69 VAL A O 1
ATOM 536 N N . PRO A 1 70 ? -0.322 2.059 -6.707 1.00 96.75 70 PRO A N 1
ATOM 537 C CA . PRO A 1 70 ? -0.309 1.734 -5.284 1.00 96.75 70 PRO A CA 1
ATOM 538 C C . PRO A 1 70 ? -1.654 1.175 -4.789 1.00 96.75 70 PRO A C 1
ATOM 540 O O . PRO A 1 70 ? -2.711 1.554 -5.284 1.00 96.75 70 PRO A O 1
ATOM 543 N N . THR A 1 71 ? -1.604 0.328 -3.762 1.00 97.12 71 THR A N 1
ATOM 544 C CA . THR A 1 71 ? -2.789 -0.168 -3.048 1.00 97.12 71 THR A CA 1
ATOM 545 C C . THR A 1 71 ? -2.540 -0.144 -1.547 1.00 97.12 71 THR A C 1
AT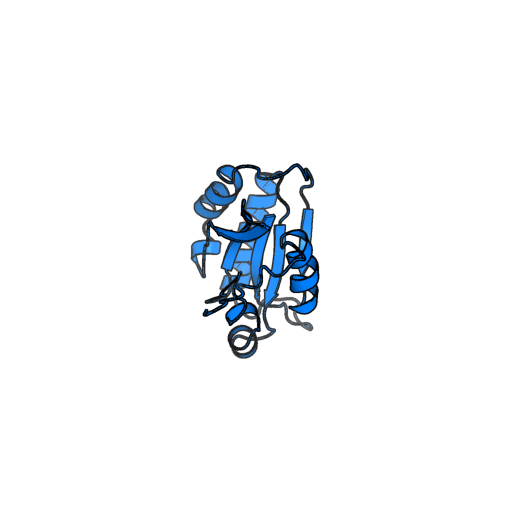OM 547 O O . THR A 1 71 ? -1.544 -0.681 -1.062 1.00 97.12 71 THR A O 1
ATOM 550 N N . PHE A 1 72 ? -3.453 0.460 -0.796 1.00 96.06 72 PHE A N 1
ATOM 551 C CA . PHE A 1 72 ? -3.441 0.490 0.660 1.00 96.06 72 PHE A CA 1
ATOM 552 C C . PHE A 1 72 ? -4.595 -0.344 1.201 1.00 96.06 72 PHE A C 1
ATOM 554 O O . PHE A 1 72 ? -5.730 -0.191 0.766 1.00 96.06 72 PHE A O 1
ATOM 561 N N . MET A 1 73 ? -4.313 -1.233 2.146 1.00 94.00 73 MET A N 1
ATOM 562 C CA . MET A 1 73 ? -5.326 -2.120 2.707 1.00 94.00 73 MET A CA 1
ATOM 563 C C . MET A 1 73 ? -5.030 -2.472 4.160 1.00 94.00 73 MET A C 1
ATOM 565 O O . MET A 1 73 ? -3.879 -2.565 4.598 1.00 94.00 73 MET A O 1
ATOM 569 N N . ARG A 1 74 ? -6.086 -2.723 4.925 1.00 90.88 74 ARG A N 1
ATOM 570 C CA . ARG A 1 74 ? -5.999 -3.324 6.251 1.00 90.88 74 ARG A CA 1
ATOM 571 C C . ARG A 1 74 ? -5.900 -4.835 6.110 1.00 90.88 74 ARG A C 1
ATOM 573 O O . ARG A 1 74 ? -6.739 -5.445 5.461 1.00 90.88 74 ARG A O 1
ATOM 580 N N . TYR A 1 75 ? -4.920 -5.420 6.784 1.00 88.56 75 TYR A N 1
ATOM 581 C CA . TYR A 1 75 ? -4.680 -6.857 6.837 1.00 88.56 75 TYR A CA 1
ATOM 582 C C . TYR A 1 75 ? -4.843 -7.343 8.277 1.00 88.56 75 TYR A C 1
ATOM 584 O O . TYR A 1 75 ? -4.110 -6.921 9.187 1.00 88.56 75 TYR A O 1
ATOM 592 N N . GLU A 1 76 ? -5.849 -8.176 8.509 1.00 83.06 76 GLU A N 1
ATOM 593 C CA . GLU A 1 76 ? -6.212 -8.676 9.831 1.00 83.06 76 GLU A CA 1
ATOM 594 C C . GLU A 1 76 ? -6.475 -10.176 9.813 1.00 83.06 76 GLU A C 1
ATOM 596 O O . GLU A 1 76 ? -6.861 -10.744 8.799 1.00 83.06 76 GLU A O 1
ATOM 601 N N . ARG A 1 77 ? -6.277 -10.823 10.960 1.00 79.12 77 ARG A N 1
ATOM 602 C CA . ARG A 1 77 ? -6.686 -12.211 11.141 1.00 79.12 77 ARG A CA 1
ATOM 603 C C . ARG A 1 77 ? -8.191 -12.250 11.388 1.00 79.12 77 ARG A C 1
ATOM 605 O O . ARG A 1 77 ? -8.686 -11.542 12.268 1.00 79.12 77 ARG A O 1
ATOM 612 N N . ASN A 1 78 ? -8.909 -13.074 10.639 1.00 74.62 78 ASN A N 1
ATOM 613 C CA . ASN A 1 78 ? -10.326 -13.322 10.856 1.00 74.62 78 ASN A CA 1
ATOM 614 C C . ASN A 1 78 ? -10.553 -14.364 11.969 1.00 74.62 78 ASN A C 1
ATOM 616 O O . ASN A 1 78 ? -9.640 -15.068 12.404 1.00 74.62 78 ASN A O 1
ATOM 620 N N . ASN A 1 79 ? -11.803 -14.490 12.424 1.00 74.44 79 ASN A N 1
ATOM 621 C CA . ASN A 1 79 ? -12.183 -15.420 13.498 1.00 74.44 79 ASN A CA 1
ATOM 622 C C . ASN A 1 79 ? -12.003 -16.908 13.136 1.00 74.44 79 ASN A C 1
ATOM 624 O O . ASN A 1 79 ? -12.126 -17.760 14.010 1.00 74.44 79 ASN A O 1
ATOM 628 N N . GLN A 1 80 ? -11.754 -17.221 11.864 1.00 71.62 80 GLN A N 1
ATOM 629 C CA . GLN A 1 80 ? -11.553 -18.576 11.351 1.00 71.62 80 GLN A CA 1
ATOM 630 C C . GLN A 1 80 ? -10.070 -18.927 11.173 1.00 71.62 80 GLN A C 1
ATOM 632 O O . GLN A 1 80 ? -9.770 -20.020 10.706 1.00 71.62 80 GLN A O 1
ATOM 637 N N . GLY A 1 81 ? -9.151 -18.028 11.539 1.00 68.31 81 GLY A N 1
ATOM 638 C CA . GLY A 1 81 ? -7.718 -18.292 11.444 1.00 68.31 81 GLY A CA 1
ATOM 639 C C . GLY A 1 81 ? -7.064 -17.904 10.120 1.00 68.31 81 GLY A C 1
ATOM 640 O O . GLY A 1 81 ? -5.862 -18.106 9.974 1.00 68.31 81 GLY A O 1
ATOM 641 N N . TYR A 1 82 ? -7.817 -17.327 9.184 1.00 72.25 82 TYR A N 1
ATOM 642 C CA . TYR A 1 82 ? -7.301 -16.860 7.897 1.00 72.25 82 TYR A CA 1
ATOM 643 C C . TYR A 1 82 ? -7.036 -15.360 7.920 1.00 72.25 82 TYR A C 1
ATOM 645 O O . TYR A 1 82 ? -7.569 -14.623 8.757 1.00 72.25 82 TYR A O 1
ATOM 653 N N . ALA A 1 83 ? -6.233 -14.896 6.972 1.00 77.69 83 ALA A N 1
ATOM 654 C CA . ALA A 1 83 ? -6.115 -13.479 6.714 1.00 77.69 83 ALA A CA 1
ATOM 655 C C . ALA A 1 83 ? -7.396 -12.928 6.069 1.00 77.69 83 ALA A C 1
ATOM 657 O O . ALA A 1 83 ? -8.139 -13.628 5.385 1.00 77.69 83 ALA A O 1
ATOM 658 N N . ASN A 1 84 ? -7.678 -11.660 6.335 1.00 83.12 84 ASN A N 1
ATOM 659 C CA . ASN A 1 84 ? -8.754 -10.905 5.721 1.00 83.12 84 ASN A CA 1
ATOM 660 C C . ASN A 1 84 ? -8.255 -9.502 5.382 1.00 83.12 84 ASN A C 1
ATOM 662 O O . ASN A 1 84 ? -7.640 -8.828 6.220 1.00 83.12 84 ASN A O 1
ATOM 666 N N . THR A 1 85 ? -8.563 -9.055 4.169 1.00 87.38 85 THR A N 1
ATOM 667 C CA . THR A 1 85 ? -8.283 -7.703 3.692 1.00 87.38 85 THR A CA 1
ATOM 668 C C . THR A 1 85 ? -9.541 -6.840 3.755 1.00 87.38 85 THR A C 1
ATOM 670 O O . THR A 1 85 ? -10.662 -7.284 3.525 1.00 87.38 85 THR A O 1
ATOM 673 N N . SER A 1 86 ? -9.387 -5.586 4.170 1.00 88.00 86 SER A N 1
ATOM 674 C CA . SER A 1 86 ? -10.481 -4.607 4.266 1.00 88.00 86 SER A CA 1
ATOM 675 C C . SER A 1 86 ? -9.936 -3.188 4.122 1.00 88.00 86 SER A C 1
ATOM 677 O O . SER A 1 86 ? -8.723 -3.006 4.149 1.00 88.00 86 SER A O 1
ATOM 679 N N . PHE A 1 87 ? -10.806 -2.182 3.983 1.00 88.25 87 PHE A N 1
ATOM 680 C CA . PHE A 1 87 ? -10.397 -0.786 3.743 1.00 88.25 87 PHE A CA 1
ATOM 681 C C . PHE A 1 87 ? -9.389 -0.666 2.590 1.00 88.25 87 PHE A C 1
ATOM 683 O O . PHE A 1 87 ? -8.299 -0.124 2.761 1.00 88.25 87 PHE A O 1
ATOM 690 N N . VAL A 1 88 ? -9.743 -1.247 1.441 1.00 93.19 88 VAL A N 1
ATOM 691 C CA . VAL A 1 88 ? -8.895 -1.244 0.248 1.00 93.19 88 VAL A CA 1
ATOM 692 C C . VAL A 1 88 ? -9.056 0.092 -0.474 1.00 93.19 88 VAL A C 1
ATOM 694 O O . VAL A 1 88 ? -10.165 0.473 -0.845 1.00 93.19 88 VAL A O 1
ATOM 697 N N . LEU A 1 89 ? -7.943 0.796 -0.646 1.00 94.69 89 LEU A N 1
ATOM 698 C CA . LEU A 1 89 ? -7.792 1.985 -1.476 1.00 94.69 89 LEU A CA 1
ATOM 699 C C . LEU A 1 89 ? -6.793 1.653 -2.582 1.00 94.69 89 LEU A C 1
ATOM 701 O O . LEU A 1 89 ? -5.746 1.072 -2.303 1.00 94.69 89 LEU A O 1
ATOM 705 N N . GLU A 1 90 ? -7.085 2.050 -3.815 1.00 94.56 90 GLU A N 1
ATOM 706 C CA . GLU A 1 90 ? -6.268 1.733 -4.993 1.00 94.56 90 GLU A CA 1
ATOM 707 C C . GLU A 1 90 ? -5.970 2.986 -5.825 1.00 94.56 90 GLU A C 1
ATOM 709 O O . GLU A 1 90 ? -6.746 3.955 -5.853 1.00 94.56 90 GLU A O 1
ATOM 714 N N . GLY A 1 91 ? -4.824 2.981 -6.504 1.00 92.75 91 GLY A N 1
ATOM 715 C CA . GLY A 1 91 ? -4.403 4.041 -7.411 1.00 92.75 91 GLY A CA 1
ATOM 716 C C . GLY A 1 91 ? -4.378 5.414 -6.736 1.00 92.75 91 GLY A C 1
ATOM 717 O O . GLY A 1 91 ? -3.808 5.603 -5.661 1.00 92.75 91 GLY A O 1
ATOM 718 N N . GLN A 1 92 ? -5.033 6.394 -7.360 1.00 92.25 92 GLN A N 1
ATOM 719 C CA . GLN A 1 92 ? -5.064 7.775 -6.863 1.00 92.25 92 GLN A CA 1
ATOM 720 C C . GLN A 1 92 ? -5.796 7.935 -5.524 1.00 92.25 92 GLN A C 1
ATOM 722 O O . GLN A 1 92 ? -5.515 8.880 -4.789 1.00 92.25 92 GLN A O 1
ATOM 727 N N . SER A 1 93 ? -6.706 7.01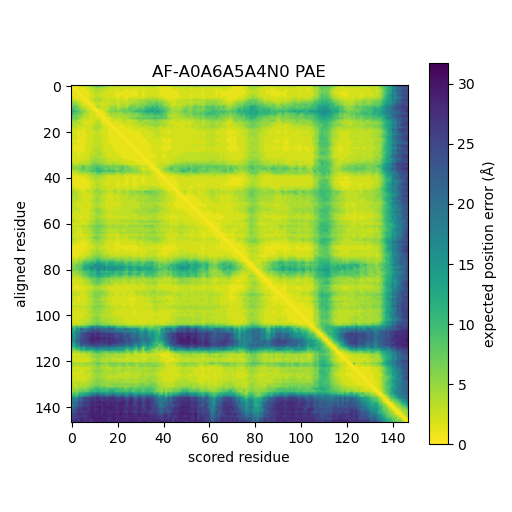9 -5.171 1.00 93.50 93 SER A N 1
ATOM 728 C CA . SER A 1 93 ? -7.430 7.104 -3.895 1.00 93.50 93 SER A CA 1
ATOM 729 C C . SER A 1 93 ? -6.516 6.903 -2.684 1.00 93.50 93 SER A C 1
ATOM 731 O O . SER A 1 93 ? -6.810 7.421 -1.610 1.00 93.50 93 SER A O 1
ATOM 733 N N . VAL A 1 94 ? -5.363 6.245 -2.867 1.00 95.31 94 VAL A N 1
ATOM 734 C CA . VAL A 1 94 ? -4.348 6.064 -1.818 1.00 95.31 94 VAL A CA 1
ATOM 735 C C . VAL A 1 94 ? -3.679 7.384 -1.429 1.00 95.31 94 VAL A C 1
ATOM 737 O O . VAL A 1 94 ? -3.164 7.499 -0.325 1.00 95.31 94 VAL A O 1
ATOM 740 N N . ALA A 1 95 ? -3.701 8.397 -2.299 1.00 93.81 95 ALA A N 1
ATOM 741 C CA . ALA A 1 95 ? -3.164 9.723 -1.994 1.00 93.81 95 ALA A CA 1
ATOM 742 C C . ALA A 1 95 ? -4.182 10.644 -1.288 1.00 93.81 95 ALA A C 1
ATOM 744 O O . ALA A 1 95 ? -3.844 11.768 -0.916 1.00 93.81 95 ALA A O 1
ATOM 745 N N . ASN A 1 96 ? -5.431 10.202 -1.096 1.00 94.38 96 ASN A N 1
ATOM 746 C CA . ASN A 1 96 ? -6.456 10.996 -0.426 1.00 94.38 96 ASN A CA 1
ATOM 747 C C . ASN A 1 96 ? -6.299 10.903 1.102 1.00 94.38 96 ASN A C 1
ATOM 749 O O . ASN A 1 96 ? -6.592 9.870 1.703 1.00 94.38 96 ASN A O 1
ATOM 753 N N . ALA A 1 97 ? -5.863 12.000 1.725 1.00 90.50 97 ALA A N 1
ATOM 754 C CA . ALA A 1 97 ? -5.585 12.057 3.159 1.00 90.50 97 ALA A CA 1
ATOM 755 C C . ALA A 1 97 ? -6.797 11.687 4.032 1.00 90.50 97 ALA A C 1
ATOM 757 O O . ALA A 1 97 ? -6.635 10.920 4.980 1.00 90.50 97 ALA A O 1
ATOM 758 N N . ASP A 1 98 ? -7.999 12.152 3.681 1.00 90.44 98 ASP A N 1
ATOM 759 C CA . ASP A 1 98 ? -9.217 11.905 4.462 1.00 90.44 98 ASP A CA 1
ATOM 760 C C . ASP A 1 98 ? -9.584 10.412 4.468 1.00 90.44 98 ASP A C 1
ATOM 762 O O . ASP A 1 98 ? -9.982 9.860 5.495 1.00 90.44 98 ASP A O 1
ATOM 766 N N . LEU A 1 99 ? -9.408 9.724 3.332 1.00 92.50 99 LEU A N 1
ATOM 767 C CA . LEU A 1 99 ? -9.659 8.281 3.230 1.00 92.50 99 LEU A CA 1
ATOM 768 C C . LEU A 1 99 ? -8.641 7.464 4.031 1.00 92.50 99 LEU A C 1
ATOM 770 O O . LEU A 1 99 ? -9.014 6.484 4.682 1.00 92.50 99 LEU A O 1
ATOM 774 N N . ILE A 1 100 ? -7.368 7.865 4.003 1.00 91.50 100 ILE A N 1
ATOM 775 C CA . ILE A 1 100 ? -6.315 7.216 4.793 1.00 91.50 100 ILE A CA 1
ATOM 776 C C . ILE A 1 100 ? -6.590 7.416 6.284 1.00 91.50 100 ILE A C 1
ATOM 778 O O . ILE A 1 100 ? -6.533 6.456 7.052 1.00 91.50 100 ILE A O 1
ATOM 782 N N . GLU A 1 101 ? -6.911 8.640 6.702 1.00 89.88 101 GLU A N 1
ATOM 783 C CA . GLU A 1 101 ? -7.238 8.957 8.091 1.00 89.88 101 GLU A CA 1
ATOM 784 C C . GLU A 1 101 ? -8.447 8.156 8.574 1.00 89.88 101 GLU A C 1
ATOM 786 O O . GLU A 1 101 ? -8.384 7.524 9.633 1.00 89.88 101 GLU A O 1
ATOM 791 N N . TYR A 1 102 ? -9.507 8.093 7.769 1.00 87.88 102 TYR A N 1
ATOM 792 C CA . TYR A 1 102 ? -10.675 7.272 8.063 1.00 87.88 102 TYR A CA 1
ATOM 793 C C . TYR A 1 102 ? -10.300 5.795 8.249 1.00 87.88 102 TYR A C 1
ATOM 795 O O . TYR A 1 102 ? -10.643 5.183 9.262 1.00 87.88 102 TYR A O 1
ATOM 803 N N . ALA A 1 103 ? -9.524 5.227 7.321 1.00 88.50 103 ALA A N 1
ATOM 804 C CA . ALA A 1 103 ? -9.082 3.839 7.413 1.00 88.50 103 ALA A CA 1
ATOM 805 C C . ALA A 1 103 ? -8.225 3.579 8.666 1.00 88.50 103 ALA A C 1
ATOM 807 O O . ALA A 1 103 ? -8.393 2.550 9.322 1.00 88.50 103 ALA A O 1
ATOM 808 N N . LEU A 1 104 ? -7.328 4.505 9.023 1.00 86.56 104 LEU A N 1
ATOM 809 C CA . LEU A 1 104 ? -6.433 4.380 10.178 1.00 86.56 104 LEU A CA 1
ATOM 810 C C . LEU A 1 104 ? -7.146 4.545 11.531 1.00 86.56 104 LEU A C 1
ATOM 812 O O . LEU A 1 104 ? -6.670 3.990 12.525 1.00 86.56 104 LEU A O 1
ATOM 816 N N . THR A 1 105 ? -8.254 5.289 11.583 1.00 82.25 105 THR A N 1
ATOM 817 C CA . THR A 1 105 ? -8.988 5.613 12.822 1.00 82.25 105 THR A CA 1
ATOM 818 C C . THR A 1 10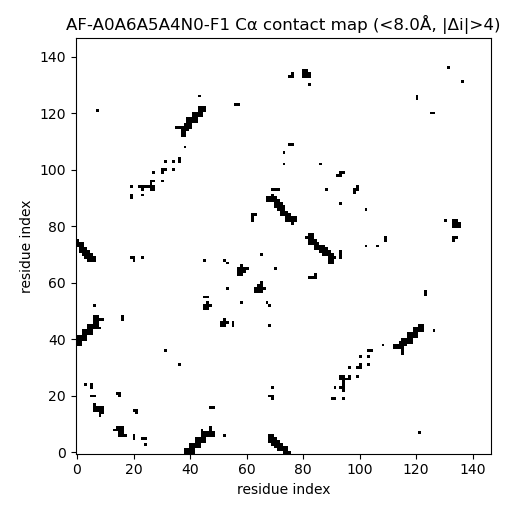5 ? -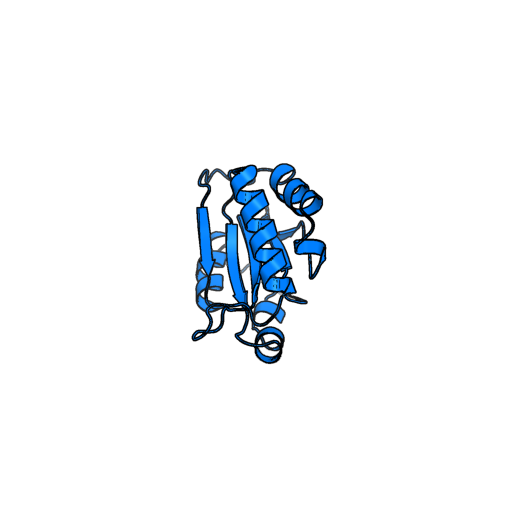10.140 4.650 13.117 1.00 82.25 105 THR A C 1
ATOM 820 O O . THR A 1 105 ? -10.282 4.210 14.258 1.00 82.25 105 THR A O 1
ATOM 823 N N . GLU A 1 106 ? -10.920 4.256 12.107 1.00 72.50 106 GLU A N 1
ATOM 824 C CA . GLU A 1 106 ? -12.068 3.340 12.254 1.00 72.50 106 GLU A CA 1
ATOM 825 C C . GLU A 1 106 ? -11.667 1.858 12.315 1.00 72.50 106 GLU A C 1
ATOM 827 O O . GLU A 1 106 ? -12.487 0.968 12.577 1.00 72.50 106 GLU A O 1
ATOM 832 N N . ALA A 1 107 ? -10.386 1.551 12.108 1.00 60.50 107 ALA A N 1
ATOM 833 C CA . ALA A 1 107 ? -9.885 0.195 12.226 1.00 60.50 107 ALA A CA 1
ATOM 834 C C . ALA A 1 107 ? -9.989 -0.311 13.675 1.00 60.50 107 ALA A C 1
ATOM 836 O O . ALA A 1 107 ? -9.134 -0.068 14.526 1.00 60.50 107 ALA A O 1
ATOM 837 N N . LYS A 1 108 ? -11.036 -1.098 13.957 1.00 54.47 108 LYS A N 1
ATOM 838 C CA . LYS A 1 108 ? -11.181 -1.811 15.234 1.00 54.47 108 LYS A CA 1
ATOM 839 C C . LYS A 1 108 ? -9.913 -2.616 15.537 1.00 54.47 108 LYS A C 1
ATOM 841 O O . LYS A 1 108 ? -9.445 -3.411 14.727 1.00 54.47 108 LYS A O 1
ATOM 846 N N . SER A 1 109 ? -9.362 -2.405 16.731 1.00 49.38 109 SER A N 1
ATOM 847 C CA . SER A 1 109 ? -8.151 -3.058 17.234 1.00 49.38 109 SER A CA 1
ATOM 848 C C . SER A 1 109 ? -8.378 -4.550 17.498 1.00 49.38 109 SER A C 1
ATOM 850 O O . SER A 1 109 ? -8.585 -4.962 18.639 1.00 49.38 109 SER A O 1
ATOM 852 N N . VAL A 1 110 ? -8.291 -5.378 16.459 1.00 48.78 110 VAL A N 1
ATOM 853 C CA . VAL A 1 110 ? -8.248 -6.836 16.598 1.00 48.78 110 VAL A CA 1
ATOM 854 C C . VAL A 1 110 ? -6.810 -7.220 16.971 1.00 48.78 110 VAL A C 1
ATOM 856 O O . VAL A 1 110 ? -5.918 -7.215 16.132 1.00 48.78 110 VAL A O 1
ATOM 859 N N . THR A 1 111 ? -6.583 -7.519 18.255 1.00 46.19 111 THR A N 1
ATOM 860 C CA . THR A 1 111 ? -5.367 -8.116 18.869 1.00 46.19 111 THR A CA 1
ATOM 861 C C . THR A 1 111 ? -4.168 -7.203 19.232 1.00 46.19 111 THR A C 1
ATOM 863 O O . THR A 1 111 ? -3.345 -6.804 18.415 1.00 46.19 111 THR A O 1
ATOM 866 N N . SER A 1 112 ? -4.114 -6.902 20.539 1.00 43.12 112 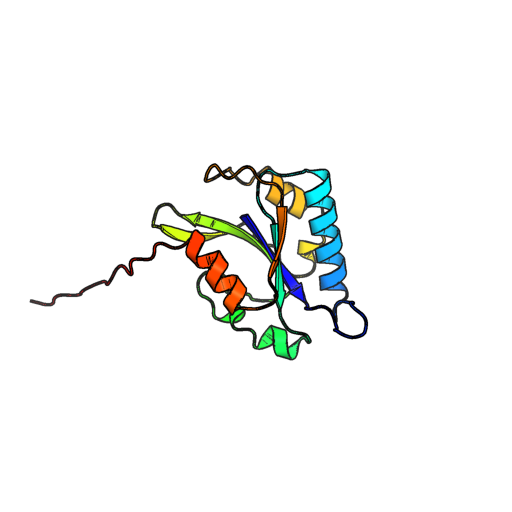SER A N 1
ATOM 867 C CA . SER A 1 112 ? -3.019 -6.638 21.511 1.00 43.12 112 SER A CA 1
ATOM 868 C C . SER A 1 112 ? -1.594 -6.168 21.146 1.00 43.12 112 SER A C 1
ATOM 870 O O . SER A 1 112 ? -0.885 -5.770 22.076 1.00 43.12 112 SER A O 1
ATOM 872 N N . THR A 1 113 ? -1.128 -6.120 19.899 1.00 49.66 113 THR A N 1
ATOM 873 C CA . THR A 1 113 ? 0.272 -5.731 19.622 1.00 49.66 113 THR A CA 1
ATOM 874 C C . THR A 1 113 ? 0.407 -4.221 19.426 1.00 49.66 113 THR A C 1
ATOM 876 O O . THR A 1 113 ? 0.293 -3.692 18.325 1.00 49.66 113 THR A O 1
ATOM 879 N N . ARG A 1 114 ? 0.637 -3.518 20.542 1.00 55.00 114 ARG A N 1
ATOM 880 C CA . ARG A 1 114 ? 0.800 -2.058 20.647 1.00 55.00 114 ARG A CA 1
ATOM 881 C C . ARG A 1 114 ? 2.188 -1.599 20.186 1.00 55.00 114 ARG A C 1
ATOM 883 O O . ARG A 1 114 ? 3.001 -1.191 21.014 1.00 55.00 114 ARG A O 1
ATOM 890 N N . LYS A 1 115 ? 2.494 -1.668 18.893 1.00 62.44 115 LYS A N 1
ATOM 891 C CA . LYS A 1 115 ? 3.742 -1.078 18.392 1.00 62.44 115 LYS A CA 1
ATOM 892 C C . LYS A 1 115 ? 3.489 -0.339 17.089 1.00 62.44 115 LYS A C 1
ATOM 894 O O . LYS A 1 115 ? 3.320 -0.961 16.047 1.00 62.44 115 LYS A O 1
ATOM 899 N N . ASN A 1 116 ? 3.484 0.989 17.184 1.00 74.00 116 ASN A N 1
ATOM 900 C CA . ASN A 1 116 ? 3.635 1.850 16.024 1.00 74.00 116 ASN A CA 1
ATOM 901 C C . ASN A 1 116 ? 5.024 1.560 15.431 1.00 74.00 116 ASN A C 1
ATOM 903 O O . ASN A 1 116 ? 6.048 1.805 16.073 1.00 74.00 116 ASN A O 1
ATOM 907 N N . SER A 1 117 ? 5.051 0.960 14.246 1.00 83.88 117 SER A N 1
ATOM 908 C CA . SER A 1 117 ? 6.279 0.720 13.499 1.00 83.88 117 SER A CA 1
ATOM 909 C C . SER A 1 117 ? 5.978 0.679 12.013 1.00 83.88 117 SER A C 1
ATOM 911 O O . SER A 1 117 ? 5.007 0.033 11.607 1.00 83.88 117 SER A O 1
ATOM 913 N N . VAL A 1 118 ? 6.854 1.303 11.234 1.00 88.50 118 VAL A N 1
ATOM 914 C CA . VAL A 1 118 ? 6.885 1.181 9.779 1.00 88.50 118 VAL A CA 1
ATOM 915 C C . VAL A 1 118 ? 7.953 0.154 9.416 1.00 88.50 118 VAL A C 1
ATOM 917 O O . VAL A 1 118 ? 9.095 0.267 9.861 1.00 88.50 118 VAL A O 1
ATOM 920 N N . GLU A 1 119 ? 7.589 -0.853 8.632 1.00 91.62 119 GLU A N 1
ATOM 921 C CA . GLU A 1 119 ? 8.526 -1.828 8.069 1.00 91.62 119 GLU A CA 1
ATOM 922 C C . GLU A 1 119 ? 8.467 -1.807 6.544 1.00 91.62 119 GLU A C 1
ATOM 924 O O . GLU A 1 119 ? 7.421 -1.531 5.967 1.00 91.62 119 GLU A O 1
ATOM 929 N N . THR A 1 120 ? 9.587 -2.081 5.876 1.00 92.50 120 THR A N 1
ATOM 930 C CA . THR A 1 120 ? 9.620 -2.228 4.415 1.00 92.50 120 THR A CA 1
ATOM 931 C C . THR A 1 120 ? 9.851 -3.691 4.061 1.00 92.50 120 THR A C 1
ATOM 933 O O . THR A 1 120 ? 10.793 -4.310 4.552 1.00 92.50 120 THR A O 1
ATOM 936 N N . ILE A 1 121 ? 8.991 -4.234 3.204 1.00 91.88 121 ILE A N 1
ATOM 937 C CA . ILE A 1 121 ? 9.045 -5.597 2.682 1.00 91.88 121 ILE A CA 1
ATOM 938 C C . ILE A 1 121 ? 9.464 -5.504 1.215 1.00 91.88 121 ILE A C 1
ATOM 940 O O . ILE A 1 121 ? 8.763 -4.918 0.393 1.00 91.88 121 ILE A O 1
ATOM 944 N N . SER A 1 122 ? 10.633 -6.056 0.903 1.00 85.31 122 SER A N 1
ATOM 945 C CA . SER A 1 122 ? 11.272 -5.948 -0.413 1.00 85.31 122 SER A CA 1
ATOM 946 C C . SER A 1 122 ? 10.773 -6.959 -1.440 1.00 85.31 122 SER A C 1
ATOM 948 O O . SER A 1 122 ? 10.926 -6.726 -2.633 1.00 85.31 122 SER A O 1
ATOM 950 N N . ASP A 1 123 ? 10.233 -8.094 -0.993 1.00 86.31 123 ASP A N 1
ATOM 951 C CA . ASP A 1 123 ? 9.905 -9.215 -1.868 1.00 86.31 123 ASP A CA 1
ATOM 952 C C . ASP A 1 123 ? 8.769 -10.093 -1.321 1.00 86.31 123 ASP A C 1
ATOM 954 O O . ASP A 1 123 ? 8.371 -10.022 -0.152 1.00 86.31 123 ASP A O 1
ATOM 958 N N . TYR A 1 124 ? 8.254 -10.959 -2.195 1.00 89.94 124 TYR A N 1
ATOM 959 C CA . TYR A 1 124 ? 7.152 -11.868 -1.887 1.00 89.94 124 TYR A CA 1
ATOM 960 C C . TYR A 1 124 ? 7.501 -12.899 -0.805 1.00 89.94 124 TYR A C 1
ATOM 962 O O . TYR A 1 124 ? 6.658 -13.246 0.021 1.00 89.94 124 TYR A O 1
ATOM 970 N N . ALA A 1 125 ? 8.748 -13.375 -0.751 1.00 89.62 125 ALA A N 1
ATOM 971 C CA . ALA A 1 125 ? 9.155 -14.348 0.259 1.00 89.62 125 ALA A CA 1
ATOM 972 C C . ALA A 1 125 ? 9.156 -13.723 1.666 1.00 89.62 125 ALA A C 1
ATOM 974 O O . ALA A 1 125 ? 8.749 -14.367 2.636 1.00 89.62 125 ALA A O 1
ATOM 975 N N . ALA A 1 126 ? 9.584 -12.466 1.783 1.00 89.88 126 ALA A N 1
ATOM 976 C CA . ALA A 1 126 ? 9.506 -11.672 3.000 1.00 89.88 126 ALA A CA 1
ATOM 977 C C . ALA A 1 126 ? 8.054 -11.402 3.404 1.00 89.88 126 ALA A C 1
ATOM 979 O O . ALA A 1 126 ? 7.717 -11.595 4.574 1.00 89.88 126 ALA A O 1
ATOM 980 N N . TYR A 1 127 ? 7.185 -11.074 2.442 1.00 90.69 127 TYR A N 1
ATOM 981 C CA . TYR A 1 127 ? 5.746 -10.982 2.686 1.00 90.69 127 TYR A CA 1
ATOM 982 C C . TYR A 1 127 ? 5.182 -12.296 3.242 1.00 90.69 127 TYR A C 1
ATOM 984 O O . TYR A 1 127 ? 4.583 -12.280 4.312 1.00 90.69 127 TYR A O 1
ATOM 992 N N . ARG A 1 128 ? 5.434 -13.449 2.606 1.00 89.38 128 ARG A N 1
ATOM 993 C CA . ARG A 1 128 ? 4.900 -14.742 3.076 1.00 89.38 128 ARG A CA 1
ATOM 994 C C . ARG A 1 128 ? 5.390 -15.116 4.474 1.00 89.38 128 ARG A C 1
ATOM 996 O O . ARG A 1 128 ? 4.647 -15.734 5.230 1.00 89.38 128 ARG A O 1
ATOM 1003 N N . ARG A 1 129 ? 6.616 -14.740 4.855 1.00 88.38 129 ARG A N 1
ATOM 1004 C CA . ARG A 1 129 ? 7.098 -14.922 6.239 1.00 88.38 129 ARG A CA 1
ATOM 1005 C C . ARG A 1 129 ? 6.301 -14.084 7.238 1.00 88.38 129 ARG A C 1
ATOM 1007 O O . ARG A 1 129 ? 6.009 -14.579 8.321 1.00 88.38 129 ARG A O 1
ATOM 1014 N N . MET A 1 130 ? 5.952 -12.852 6.874 1.00 86.25 130 MET A N 1
ATOM 1015 C CA . MET A 1 130 ? 5.094 -11.986 7.683 1.00 86.25 130 MET A CA 1
ATOM 1016 C C . MET A 1 130 ? 3.652 -12.518 7.729 1.00 86.25 130 MET A C 1
ATOM 1018 O O . MET A 1 130 ? 3.093 -12.637 8.816 1.00 86.25 130 MET A O 1
ATOM 1022 N N . ALA A 1 131 ? 3.085 -12.913 6.585 1.00 84.50 131 ALA A N 1
ATOM 1023 C CA . ALA A 1 131 ? 1.708 -13.394 6.457 1.00 84.50 131 ALA A CA 1
ATOM 1024 C C . ALA A 1 131 ? 1.426 -14.628 7.333 1.00 84.50 131 ALA A C 1
ATOM 1026 O O . ALA A 1 131 ? 0.385 -14.701 7.981 1.00 84.50 131 ALA A O 1
ATOM 1027 N N . ARG A 1 132 ? 2.411 -15.527 7.485 1.00 82.06 132 ARG A N 1
ATOM 1028 C CA . ARG A 1 132 ? 2.355 -16.682 8.406 1.00 82.06 132 ARG A CA 1
ATOM 1029 C C . ARG A 1 132 ? 2.114 -16.325 9.877 1.00 82.06 132 ARG A C 1
ATOM 1031 O O . ARG A 1 132 ? 1.766 -17.205 10.651 1.00 82.06 132 ARG A O 1
ATOM 1038 N N . LEU A 1 133 ? 2.322 -15.074 10.291 1.00 76.38 133 LEU A N 1
ATOM 1039 C CA . LEU A 1 133 ? 1.984 -14.621 11.648 1.00 76.38 133 LEU A CA 1
ATOM 1040 C C . LEU A 1 133 ? 0.473 -14.398 11.833 1.00 76.38 133 LEU A C 1
ATOM 1042 O O . LEU A 1 133 ? 0.009 -14.272 12.966 1.00 76.38 133 LEU A O 1
ATOM 1046 N N . PHE A 1 134 ? -0.275 -14.318 10.732 1.00 72.44 134 PHE A N 1
ATOM 1047 C CA . PHE A 1 134 ? -1.711 -14.043 10.688 1.00 72.44 134 PHE A CA 1
ATOM 1048 C C . PHE A 1 134 ? -2.538 -15.251 10.228 1.00 72.44 134 PHE A C 1
ATOM 1050 O O . PHE A 1 134 ? -3.732 -15.288 10.512 1.00 72.44 134 PHE A O 1
ATOM 1057 N N . GLU A 1 135 ? -1.910 -16.229 9.572 1.00 70.69 135 GLU A N 1
ATOM 1058 C CA . GLU A 1 135 ? -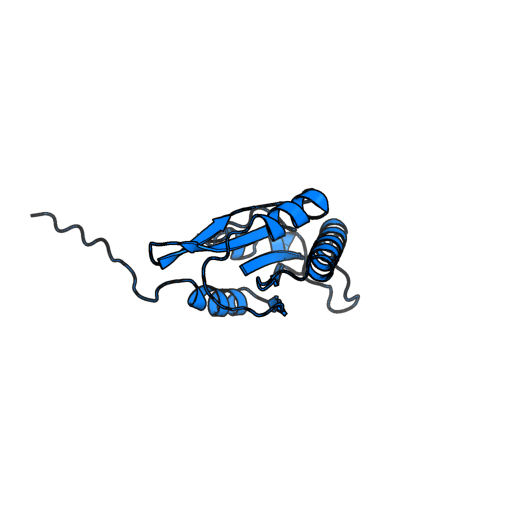2.518 -17.480 9.100 1.00 70.69 135 GLU A CA 1
ATOM 1059 C C . GLU A 1 135 ? -2.304 -18.623 10.117 1.00 70.69 135 GLU A C 1
ATOM 1061 O O . GLU A 1 135 ? -1.210 -18.780 10.666 1.00 70.69 135 GLU A O 1
ATOM 1066 N N . ASP A 1 136 ? -3.319 -19.461 10.353 1.00 60.84 136 ASP A N 1
ATOM 1067 C CA . ASP A 1 136 ? -3.131 -20.724 11.076 1.00 60.84 136 ASP A CA 1
ATOM 1068 C C . ASP A 1 136 ? -2.341 -21.733 10.227 1.00 60.84 136 ASP A C 1
ATOM 1070 O O . ASP A 1 136 ? -2.655 -22.003 9.071 1.00 60.84 136 ASP A O 1
ATOM 1074 N N . LEU A 1 137 ? -1.324 -22.353 10.833 1.00 54.03 137 LEU A N 1
ATOM 1075 C CA . LEU A 1 137 ? -0.432 -23.338 10.200 1.00 54.03 137 LEU A CA 1
ATOM 1076 C C . LEU A 1 137 ? -1.107 -24.683 9.860 1.00 54.03 137 LEU A C 1
ATOM 1078 O O . LEU A 1 137 ? -0.425 -25.610 9.421 1.00 54.03 137 LEU A O 1
ATOM 1082 N N . VAL A 1 138 ? -2.414 -24.826 10.095 1.00 48.81 138 VAL A N 1
ATOM 1083 C CA . VAL A 1 138 ? -3.120 -26.105 9.972 1.00 48.81 138 VAL A CA 1
ATOM 1084 C C . VAL A 1 138 ? -4.082 -26.047 8.782 1.00 48.81 138 VAL A C 1
ATOM 1086 O O . VAL A 1 138 ? -5.138 -25.423 8.886 1.00 48.81 138 VAL A O 1
ATOM 1089 N N . PRO A 1 139 ? -3.757 -26.683 7.643 1.00 46.75 139 PRO A N 1
ATOM 1090 C CA . PRO A 1 139 ? -4.691 -26.775 6.531 1.00 46.75 139 PRO A CA 1
ATOM 1091 C C . PRO A 1 139 ? -5.936 -27.547 6.977 1.00 46.75 139 PRO A C 1
ATOM 1093 O O . PRO A 1 139 ? -5.857 -28.708 7.383 1.00 46.75 139 PRO A O 1
ATOM 1096 N N . THR A 1 140 ? -7.099 -26.901 6.899 1.00 46.75 140 THR A N 1
ATOM 1097 C CA . THR A 1 140 ? -8.384 -27.585 7.063 1.00 46.75 140 THR A CA 1
ATOM 1098 C C . THR A 1 140 ? -8.648 -28.368 5.779 1.00 46.75 140 THR A C 1
ATOM 1100 O O . THR A 1 140 ? -9.195 -27.838 4.815 1.00 46.75 140 THR A O 1
ATOM 1103 N N . TYR A 1 141 ? -8.206 -29.624 5.724 1.00 47.16 141 TYR A N 1
ATOM 1104 C CA . TYR A 1 141 ? -8.552 -30.517 4.621 1.00 47.16 141 TYR A CA 1
ATOM 1105 C C . TYR A 1 141 ? -10.043 -30.870 4.700 1.00 47.16 141 TYR A C 1
ATOM 1107 O O . TYR A 1 141 ? -10.490 -31.508 5.653 1.00 47.16 141 TYR A O 1
ATOM 1115 N N . LEU A 1 142 ? -10.814 -30.490 3.680 1.00 46.94 142 LEU A N 1
ATOM 1116 C CA . LEU A 1 142 ? -12.152 -31.031 3.443 1.00 46.94 142 LEU A CA 1
ATOM 1117 C C . LEU A 1 142 ? -12.007 -32.440 2.849 1.00 46.94 142 LEU A C 1
ATOM 1119 O O . LEU A 1 142 ? -11.834 -32.604 1.643 1.00 46.94 142 LEU A O 1
ATOM 1123 N N . LEU A 1 143 ? -12.048 -33.466 3.700 1.00 44.97 143 LEU A N 1
ATOM 1124 C CA . LEU A 1 143 ? -12.182 -34.856 3.260 1.00 44.97 143 LEU A CA 1
ATOM 1125 C C . LEU A 1 143 ? -13.655 -35.137 2.941 1.00 44.97 143 LEU A C 1
ATOM 1127 O O . LEU A 1 143 ? -14.470 -35.332 3.841 1.00 44.97 143 LEU A O 1
ATOM 1131 N N . PHE A 1 144 ? -13.998 -35.179 1.655 1.00 43.78 144 PHE A N 1
ATOM 1132 C CA . PHE A 1 144 ? -15.266 -35.751 1.205 1.00 43.78 144 PHE A CA 1
ATOM 1133 C C . PHE A 1 144 ? -15.154 -37.279 1.251 1.00 43.78 144 PHE A C 1
ATOM 1135 O O . PHE A 1 144 ? -14.562 -37.887 0.363 1.00 43.78 144 PHE A O 1
ATOM 1142 N N . MET A 1 145 ? -15.702 -37.909 2.292 1.00 39.62 145 MET A N 1
ATOM 1143 C CA . MET A 1 145 ? -15.911 -39.359 2.294 1.00 39.62 145 MET A CA 1
ATOM 1144 C C . MET A 1 145 ? -17.271 -39.654 1.656 1.00 39.62 145 MET A C 1
ATOM 1146 O O . MET A 1 145 ? -18.308 -39.423 2.275 1.00 39.62 145 MET A O 1
ATOM 1150 N N . SER A 1 146 ? -17.275 -40.135 0.414 1.00 51.78 146 SER A N 1
ATOM 1151 C CA . SER A 1 146 ? -18.456 -40.762 -0.185 1.00 51.78 146 SER A CA 1
ATOM 1152 C C . SER A 1 146 ? -18.564 -42.201 0.327 1.00 51.78 146 SER A C 1
ATOM 1154 O O . SER A 1 146 ? -17.623 -42.976 0.136 1.00 51.78 146 SER A O 1
ATOM 1156 N N . GLY A 1 147 ? -19.672 -42.523 0.995 1.00 49.16 147 GLY A N 1
ATOM 1157 C CA . GLY A 1 147 ? -20.077 -43.894 1.327 1.00 49.16 147 GLY A CA 1
ATOM 1158 C C . GLY A 1 147 ? -20.904 -44.532 0.222 1.00 49.16 147 GLY A C 1
ATOM 1159 O O . GLY A 1 147 ? -21.489 -43.769 -0.581 1.00 49.16 147 GLY A O 1
#

Secondary structure (DSSP, 8-state):
-EEEEEEPBPTTT--BSSHHHHHHHHHHHHHHHHH--SS-EEEEEE-SSHHHHHT-GGGT-TTT---SSSEEEEEEE-TTSSEEEEEEEEGGGGG-HHHHHHHHHH----S------EEEE-SHHHHHHHHTTTS-SS---------

Nearest PDB structures (foldseek):
  7xq3-assembly1_D  TM=8.545E-01  e=8.459E-05  Oncomelania hupensis

Mean predicted aligned error: 7.49 Å